Protein AF-A0A1H1ILP7-F1 (afdb_monomer)

Solvent-accessible surface area (backbone atoms only — not comparable to full-atom values): 5364 Å² total; per-residue (Å²): 142,85,83,84,82,78,82,79,80,81,78,79,81,81,78,78,81,80,71,79,76,73,68,60,24,14,29,77,73,62,34,62,73,54,18,48,56,47,25,54,52,16,56,75,37,43,88,55,95,80,60,68,50,43,41,74,37,34,49,66,61,29,51,52,44,28,33,53,20,36,59,69,24,62,92,39,88,71,70,54,64,79,71,50,83,80,93

Mean predicted aligned error: 10.45 Å

Sequence 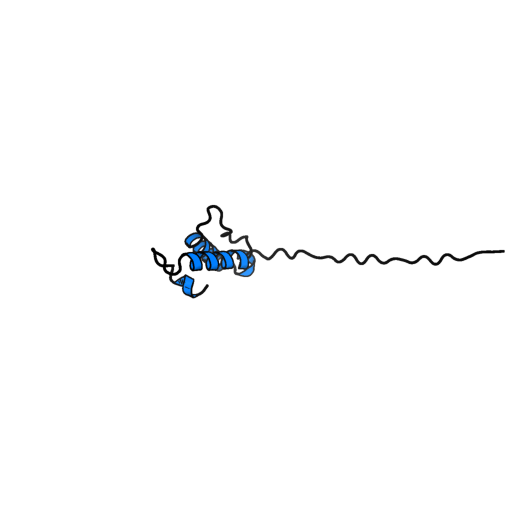(87 aa):
MKIIAALAIAATVTTSMIGLAQAASCRAQLGAAKAAILVDRCTEVSPATRPPCNADNPCELIISEIKRGCGLLAGGQPAAPTYCRNY

Foldseek 3Di:
DDDDDDDDDPDDDPDPPPPPPQAAFQCVVPNDVVLVVLLVLLVVQAPDPDAPSDSRHHSVRSVVSSQVSLVVQPVHPVHRDPCNVVD

pLDDT: mean 86.28, std 17.13, range [37.34, 98.75]

Structure (mmCIF, N/CA/C/O backbone):
data_AF-A0A1H1ILP7-F1
#
_entry.id   AF-A0A1H1ILP7-F1
#
loop_
_atom_site.group_PDB
_atom_site.id
_atom_site.type_symbol
_atom_site.label_atom_id
_atom_site.label_alt_id
_atom_site.label_comp_id
_atom_site.label_asym_id
_atom_site.label_entity_id
_atom_site.label_seq_id
_atom_site.pdbx_PDB_ins_code
_atom_site.Cartn_x
_atom_site.Cartn_y
_atom_site.Cartn_z
_atom_site.occupancy
_atom_site.B_iso_or_equiv
_atom_site.auth_seq_id
_atom_site.auth_comp_id
_atom_site.auth_asym_id
_atom_site.auth_atom_id
_atom_site.pdbx_PDB_model_num
ATOM 1 N N . MET A 1 1 ? 53.203 49.684 -34.031 1.00 37.34 1 MET A N 1
ATOM 2 C CA . MET A 1 1 ? 52.836 48.264 -34.207 1.00 37.34 1 MET A CA 1
ATOM 3 C C . MET A 1 1 ? 52.260 47.775 -32.881 1.00 37.34 1 MET A C 1
ATOM 5 O O . MET A 1 1 ? 53.001 47.672 -31.917 1.00 37.34 1 MET A O 1
ATOM 9 N N . LYS A 1 2 ? 50.933 47.645 -32.777 1.00 43.75 2 LYS A N 1
ATOM 10 C CA . LYS A 1 2 ? 50.215 47.206 -31.568 1.00 43.75 2 LYS A CA 1
ATOM 11 C C . LYS A 1 2 ? 49.286 46.085 -32.005 1.00 43.75 2 LYS A C 1
ATOM 13 O O . LYS A 1 2 ? 48.388 46.352 -32.794 1.00 43.75 2 LYS A O 1
ATOM 18 N N . ILE A 1 3 ? 49.500 44.867 -31.524 1.00 49.47 3 ILE A N 1
ATOM 19 C CA . ILE A 1 3 ? 48.512 43.798 -31.668 1.00 49.47 3 ILE A CA 1
ATOM 20 C C . ILE A 1 3 ? 48.386 43.148 -30.294 1.00 49.47 3 ILE A C 1
ATOM 22 O O . ILE A 1 3 ? 49.279 42.439 -29.842 1.00 49.47 3 ILE A O 1
ATOM 26 N N . ILE A 1 4 ? 47.316 43.515 -29.593 1.00 53.22 4 ILE A N 1
ATOM 27 C CA . ILE A 1 4 ? 46.934 42.966 -28.294 1.00 53.22 4 ILE A CA 1
ATOM 28 C C . ILE A 1 4 ? 46.108 41.718 -28.609 1.00 53.22 4 ILE A C 1
ATOM 30 O O . ILE A 1 4 ? 45.032 41.830 -29.193 1.00 53.22 4 ILE A O 1
ATOM 34 N N . ALA A 1 5 ? 46.628 40.535 -28.286 1.00 49.25 5 ALA A N 1
ATOM 35 C CA . ALA A 1 5 ? 45.883 39.290 -28.415 1.00 49.25 5 ALA A CA 1
ATOM 36 C C . ALA A 1 5 ? 44.821 39.231 -27.307 1.00 49.25 5 ALA A C 1
ATOM 38 O O . ALA A 1 5 ? 45.148 39.201 -26.121 1.00 49.25 5 ALA A O 1
ATOM 39 N N . ALA A 1 6 ? 43.548 39.259 -27.697 1.00 52.84 6 ALA A N 1
ATOM 40 C CA . ALA A 1 6 ? 42.426 39.083 -26.788 1.00 52.84 6 ALA A CA 1
ATOM 41 C C . ALA A 1 6 ? 42.376 37.620 -26.320 1.00 52.84 6 ALA A C 1
ATOM 43 O O . ALA A 1 6 ? 42.161 36.709 -27.118 1.00 52.84 6 ALA A O 1
ATOM 44 N N . LEU A 1 7 ? 42.587 37.400 -25.021 1.00 54.00 7 LEU A N 1
ATOM 45 C CA . LEU A 1 7 ? 42.370 36.110 -24.374 1.00 54.00 7 LEU A CA 1
ATOM 46 C C . LEU A 1 7 ? 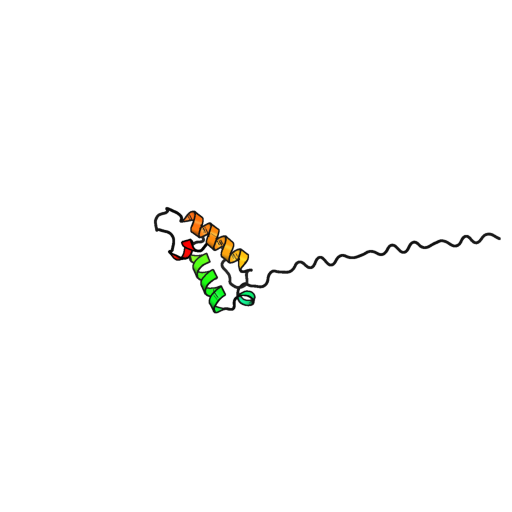40.852 35.867 -24.306 1.00 54.00 7 LEU A C 1
ATOM 48 O O . LEU A 1 7 ? 40.149 36.498 -23.518 1.00 54.00 7 LEU A O 1
ATOM 52 N N . ALA A 1 8 ? 40.332 34.986 -25.158 1.00 55.19 8 ALA A N 1
ATOM 53 C CA . ALA A 1 8 ? 38.942 34.552 -25.090 1.00 55.19 8 ALA A CA 1
ATOM 54 C C . ALA A 1 8 ? 38.771 33.604 -23.891 1.00 55.19 8 ALA A C 1
ATOM 56 O O . ALA A 1 8 ? 39.229 32.463 -23.915 1.00 55.19 8 ALA A O 1
ATOM 57 N N . ILE A 1 9 ? 38.132 34.089 -22.825 1.00 62.69 9 ILE A N 1
ATOM 58 C CA . ILE A 1 9 ? 37.714 33.265 -21.688 1.00 62.69 9 ILE A CA 1
ATOM 59 C C . ILE A 1 9 ? 36.560 32.382 -22.177 1.00 62.69 9 ILE A C 1
ATOM 61 O O . ILE A 1 9 ? 35.432 32.847 -22.329 1.00 62.69 9 ILE A O 1
ATOM 65 N N . ALA A 1 10 ? 36.843 31.111 -22.462 1.00 61.38 10 ALA A N 1
ATOM 66 C CA . ALA A 1 10 ? 35.819 30.114 -22.745 1.00 61.38 10 ALA A CA 1
ATOM 67 C C . ALA A 1 10 ? 35.086 29.770 -21.438 1.00 61.38 10 ALA A C 1
ATOM 69 O O . ALA A 1 10 ? 35.554 28.955 -20.646 1.00 61.38 10 ALA A O 1
ATOM 70 N N . ALA A 1 11 ? 33.952 30.426 -21.185 1.00 63.16 11 ALA A N 1
ATOM 71 C CA . ALA A 1 11 ? 33.054 30.064 -20.096 1.00 63.16 11 ALA A CA 1
ATOM 72 C C . ALA A 1 11 ? 32.381 28.723 -20.430 1.00 63.16 11 ALA A C 1
ATOM 74 O O . ALA A 1 11 ? 31.459 28.655 -21.244 1.00 63.16 11 ALA A O 1
ATOM 75 N N . THR A 1 12 ? 32.866 27.636 -19.834 1.00 60.59 12 THR A N 1
ATOM 76 C CA . THR A 1 12 ? 32.245 26.315 -19.928 1.00 60.59 12 THR A CA 1
ATOM 77 C C . THR A 1 12 ? 30.954 26.305 -19.114 1.00 60.59 12 THR A C 1
ATOM 79 O O . THR A 1 12 ? 30.961 26.242 -17.888 1.00 60.59 12 THR A O 1
ATOM 82 N N . VAL A 1 13 ? 29.816 26.380 -19.804 1.00 66.19 13 VAL A N 1
ATOM 83 C CA . VAL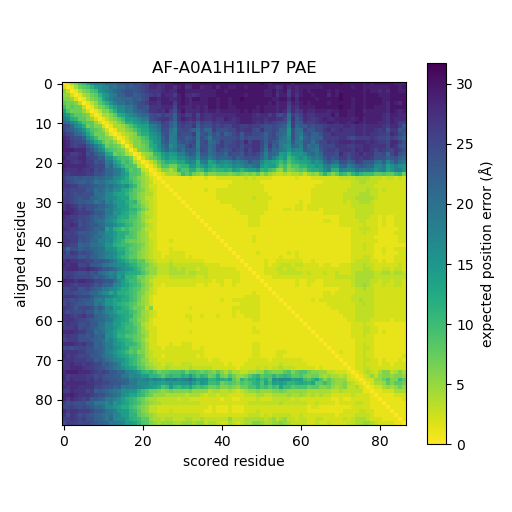 A 1 13 ? 28.496 26.179 -19.198 1.00 66.19 13 VAL A CA 1
ATOM 84 C C . VAL A 1 13 ? 28.336 24.686 -18.910 1.00 66.19 13 VAL A C 1
ATOM 86 O O . VAL A 1 13 ? 28.037 23.899 -19.805 1.00 66.19 13 VAL A O 1
ATOM 89 N N . THR A 1 14 ? 28.563 24.269 -17.666 1.00 69.31 14 THR A N 1
ATOM 90 C CA . THR A 1 14 ? 28.236 22.915 -17.208 1.00 69.31 14 THR A CA 1
ATOM 91 C C . THR A 1 14 ? 26.726 22.810 -17.010 1.00 69.31 14 THR A C 1
ATOM 93 O O . THR A 1 14 ? 26.176 23.183 -15.976 1.00 69.31 14 THR A O 1
ATOM 96 N N . THR A 1 15 ? 26.019 22.327 -18.028 1.00 64.06 15 THR A N 1
ATOM 97 C CA . THR A 1 15 ? 24.589 22.028 -17.915 1.00 64.06 15 THR A CA 1
ATOM 98 C C . THR A 1 15 ? 24.412 20.770 -17.062 1.00 64.06 15 THR A C 1
ATOM 100 O O . THR A 1 15 ? 24.590 19.650 -17.535 1.00 64.06 15 THR A O 1
ATOM 103 N N . SER A 1 16 ? 24.092 20.945 -15.780 1.00 68.81 16 SER A N 1
ATOM 104 C CA . SER A 1 16 ? 23.703 19.844 -14.897 1.00 68.81 16 SER A CA 1
ATOM 105 C C . SER A 1 16 ? 22.390 19.237 -15.394 1.00 68.81 16 SER A C 1
ATOM 107 O O . SER A 1 16 ? 21.330 19.848 -15.266 1.00 68.81 16 SER A O 1
ATOM 109 N N . MET A 1 17 ? 22.448 18.029 -15.957 1.00 66.31 17 MET A N 1
ATOM 110 C CA . MET A 1 17 ? 21.263 17.221 -16.246 1.00 66.31 17 MET A CA 1
ATOM 111 C C . MET A 1 17 ? 20.678 16.730 -14.919 1.00 66.31 17 MET A C 1
ATOM 113 O O . MET A 1 17 ? 20.997 15.637 -14.452 1.00 66.31 17 MET A O 1
ATOM 117 N N . ILE A 1 18 ? 19.836 17.543 -14.281 1.00 65.62 18 ILE A N 1
ATOM 118 C CA . ILE A 1 18 ? 18.988 17.067 -13.187 1.00 65.62 18 ILE A CA 1
ATOM 119 C C . ILE A 1 18 ? 17.880 16.240 -13.840 1.00 65.62 18 ILE A C 1
ATOM 121 O O . ILE A 1 18 ? 16.815 16.746 -14.186 1.00 65.62 18 ILE A O 1
ATOM 125 N N . GLY A 1 19 ? 18.161 14.959 -14.074 1.00 60.78 19 GLY A N 1
ATOM 126 C CA . GLY A 1 19 ? 17.133 14.000 -14.440 1.00 60.78 19 GLY A CA 1
ATOM 127 C C . GLY A 1 19 ? 16.167 13.861 -13.270 1.00 60.78 19 GLY A C 1
ATOM 128 O O . GLY A 1 19 ? 16.533 13.321 -12.228 1.00 60.78 19 GLY A O 1
ATOM 129 N N . LEU A 1 20 ? 14.934 14.346 -13.431 1.00 63.06 20 LEU A N 1
ATOM 130 C CA . LEU A 1 20 ? 13.822 13.936 -12.581 1.00 63.06 20 LEU A CA 1
ATOM 131 C C . LEU A 1 20 ? 13.637 12.438 -12.817 1.00 63.06 20 LEU A C 1
ATOM 133 O O . LEU A 1 20 ? 13.009 12.044 -13.796 1.00 63.06 20 LEU A O 1
ATOM 137 N N . ALA A 1 21 ? 14.225 11.602 -11.965 1.00 62.84 21 ALA A N 1
ATOM 138 C CA . ALA A 1 21 ? 13.922 10.184 -11.960 1.00 62.84 21 ALA A CA 1
ATOM 139 C C . ALA A 1 21 ? 12.427 10.047 -11.640 1.00 62.84 21 ALA A C 1
ATOM 141 O O . ALA A 1 21 ? 12.025 10.154 -10.481 1.00 62.84 21 ALA A O 1
ATOM 142 N N . GLN A 1 22 ? 11.583 9.875 -12.665 1.00 65.81 22 GLN A N 1
ATOM 143 C CA . GLN A 1 22 ? 10.216 9.421 -12.444 1.00 65.81 22 GLN A CA 1
ATOM 144 C C . GLN A 1 22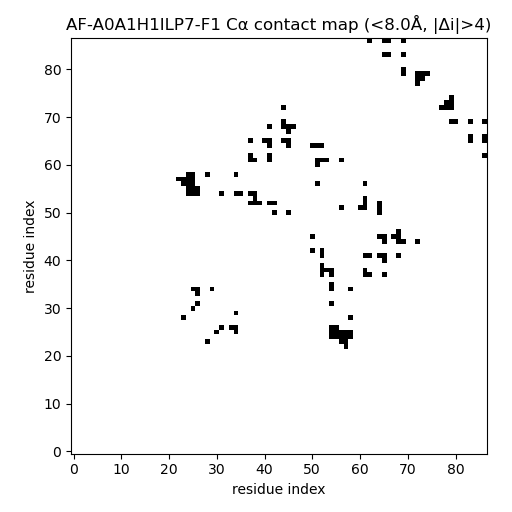 ? 10.328 8.092 -11.699 1.00 65.81 22 GLN A C 1
ATOM 146 O O . GLN A 1 22 ? 10.930 7.141 -12.203 1.00 65.81 22 GLN A O 1
ATOM 151 N N . ALA A 1 23 ? 9.810 8.047 -10.472 1.00 77.06 23 ALA A N 1
ATOM 152 C CA . ALA A 1 23 ? 9.800 6.814 -9.709 1.00 77.06 23 ALA A CA 1
ATOM 153 C C . ALA A 1 23 ? 9.047 5.748 -10.517 1.00 77.06 23 ALA A C 1
ATOM 155 O O . ALA A 1 23 ? 7.970 6.013 -11.055 1.00 77.06 23 ALA A O 1
ATOM 156 N N . ALA A 1 24 ? 9.648 4.562 -10.639 1.00 88.94 24 ALA A N 1
ATOM 157 C CA . ALA A 1 24 ? 9.043 3.451 -11.357 1.00 88.94 24 ALA A CA 1
ATOM 158 C C . ALA A 1 24 ? 7.646 3.147 -10.794 1.00 88.94 24 ALA A C 1
ATOM 160 O O . ALA A 1 24 ? 7.405 3.291 -9.591 1.00 88.94 24 ALA A O 1
ATOM 161 N N . SER A 1 25 ? 6.734 2.703 -11.662 1.00 97.81 25 SER A N 1
ATOM 162 C CA . SER A 1 25 ? 5.408 2.283 -11.219 1.00 97.81 25 SER A CA 1
ATOM 163 C C . SER A 1 25 ? 5.507 1.135 -10.224 1.00 97.81 25 SER A C 1
ATOM 165 O O . SER A 1 25 ? 6.431 0.315 -10.272 1.00 97.81 25 SER A O 1
ATOM 167 N N . CYS A 1 26 ? 4.525 1.020 -9.336 1.00 98.31 26 CYS A N 1
ATOM 168 C CA . CYS A 1 26 ? 4.538 -0.044 -8.351 1.00 98.31 26 CYS A CA 1
ATOM 169 C C . CYS A 1 26 ? 4.441 -1.430 -8.999 1.00 98.31 26 CYS A C 1
ATOM 171 O O . CYS A 1 26 ? 5.070 -2.390 -8.546 1.00 98.31 26 CYS A O 1
ATOM 173 N N . ARG A 1 27 ? 3.730 -1.514 -10.130 1.00 98.38 27 ARG A N 1
ATOM 174 C CA . ARG A 1 27 ? 3.723 -2.690 -11.003 1.00 98.38 27 ARG A CA 1
ATOM 175 C C . ARG A 1 27 ? 5.122 -3.039 -11.513 1.00 98.38 27 ARG A C 1
ATOM 177 O O . ARG A 1 27 ? 5.470 -4.216 -11.490 1.00 98.38 27 ARG A O 1
ATOM 184 N N . ALA A 1 28 ? 5.914 -2.059 -11.950 1.00 97.44 28 ALA A N 1
ATOM 185 C CA . ALA A 1 28 ? 7.285 -2.291 -12.404 1.00 97.44 28 ALA A CA 1
ATOM 186 C C . ALA A 1 28 ? 8.222 -2.679 -11.247 1.00 97.44 28 ALA A C 1
ATOM 188 O O . ALA A 1 28 ? 9.082 -3.537 -11.419 1.00 97.44 28 ALA A O 1
ATOM 189 N N . GLN A 1 29 ? 8.033 -2.090 -10.063 1.00 97.00 29 GLN A N 1
ATOM 190 C CA . GLN A 1 29 ? 8.893 -2.324 -8.903 1.00 97.00 29 GLN A CA 1
ATOM 191 C C . GLN A 1 29 ? 8.645 -3.679 -8.219 1.00 97.00 29 GLN A C 1
ATOM 193 O O . GLN A 1 29 ? 9.599 -4.345 -7.822 1.00 97.00 29 GLN A O 1
ATOM 198 N N . LEU A 1 30 ? 7.383 -4.087 -8.036 1.00 97.44 30 LEU A N 1
ATOM 199 C CA . LEU A 1 30 ? 7.023 -5.279 -7.248 1.00 97.44 30 LEU A CA 1
ATOM 200 C C . LEU A 1 30 ? 6.376 -6.403 -8.067 1.00 97.44 30 LEU A C 1
ATOM 202 O O . LEU A 1 30 ? 6.172 -7.502 -7.541 1.00 97.44 30 LEU A O 1
ATOM 206 N N . GLY A 1 31 ? 6.041 -6.145 -9.330 1.00 98.12 31 GLY A N 1
ATOM 207 C CA . GLY A 1 31 ? 5.230 -7.030 -10.159 1.00 98.12 31 GLY A CA 1
ATOM 208 C C . GLY A 1 31 ? 3.725 -6.851 -9.927 1.00 98.12 31 GLY A C 1
ATOM 209 O O . GLY A 1 31 ? 3.273 -6.335 -8.901 1.00 98.12 31 GLY A O 1
ATOM 210 N N . ALA A 1 32 ? 2.929 -7.311 -10.896 1.00 98.06 32 ALA A N 1
ATOM 211 C CA . ALA A 1 32 ? 1.484 -7.076 -10.936 1.00 98.06 32 ALA A CA 1
ATOM 212 C C . ALA A 1 32 ? 0.737 -7.606 -9.700 1.00 98.06 32 ALA A C 1
ATOM 214 O O . ALA A 1 32 ? -0.088 -6.890 -9.141 1.00 98.06 32 ALA A O 1
ATOM 215 N N . ALA A 1 33 ? 1.055 -8.821 -9.240 1.00 98.50 33 ALA A N 1
ATOM 216 C CA . ALA A 1 33 ? 0.353 -9.447 -8.117 1.00 98.50 33 ALA A CA 1
ATOM 217 C C . ALA A 1 33 ? 0.535 -8.671 -6.801 1.00 98.50 33 ALA A C 1
ATOM 219 O O . ALA A 1 33 ? -0.431 -8.404 -6.092 1.00 98.50 33 ALA A O 1
ATOM 220 N N . LYS A 1 34 ? 1.767 -8.257 -6.481 1.00 98.44 34 LYS A N 1
ATOM 221 C CA . LYS A 1 34 ? 2.047 -7.491 -5.258 1.00 98.44 34 LYS A CA 1
ATOM 222 C C . LYS A 1 34 ? 1.502 -6.066 -5.341 1.00 98.44 34 LYS A C 1
ATOM 224 O O . LYS A 1 34 ? 0.983 -5.565 -4.349 1.00 98.44 34 LYS A O 1
ATOM 229 N N . ALA A 1 35 ? 1.585 -5.431 -6.511 1.00 98.75 35 ALA A N 1
ATOM 230 C CA . ALA A 1 35 ? 1.018 -4.103 -6.718 1.00 98.75 35 ALA A CA 1
ATOM 231 C C . ALA A 1 35 ? -0.512 -4.101 -6.563 1.00 98.75 35 ALA A C 1
ATOM 233 O O . ALA A 1 35 ? -1.045 -3.192 -5.936 1.00 98.75 35 ALA A O 1
ATOM 234 N N . ALA A 1 36 ? -1.206 -5.136 -7.053 1.00 98.75 36 ALA A N 1
ATOM 235 C CA . ALA A 1 36 ? -2.651 -5.289 -6.868 1.00 98.75 36 ALA A CA 1
ATOM 236 C C . ALA A 1 36 ? -3.035 -5.365 -5.380 1.00 98.75 36 ALA A C 1
ATOM 238 O O . ALA A 1 36 ? -3.895 -4.612 -4.942 1.00 98.75 36 ALA A O 1
ATOM 239 N N . ILE A 1 37 ? -2.308 -6.154 -4.575 1.00 98.75 37 ILE A N 1
ATOM 240 C CA . ILE A 1 37 ? -2.531 -6.226 -3.118 1.00 98.75 37 ILE A CA 1
ATOM 241 C C . ILE A 1 37 ? -2.407 -4.842 -2.459 1.00 98.75 37 ILE A C 1
ATOM 243 O O . ILE A 1 37 ? -3.164 -4.520 -1.546 1.00 98.75 37 ILE A O 1
ATOM 247 N N . LEU A 1 38 ? -1.446 -4.017 -2.890 1.00 98.69 38 LEU A N 1
ATOM 248 C CA . LEU A 1 38 ? -1.298 -2.658 -2.361 1.00 98.69 38 LEU A CA 1
ATOM 249 C C . LEU A 1 38 ? -2.439 -1.736 -2.810 1.00 98.69 38 LEU A C 1
ATOM 251 O O . LEU A 1 38 ? -2.920 -0.948 -2.001 1.00 98.69 38 LEU A O 1
ATOM 255 N N . VAL A 1 39 ? -2.893 -1.841 -4.060 1.00 98.75 39 VAL A N 1
ATOM 256 C CA . VAL A 1 39 ? -4.035 -1.064 -4.570 1.00 98.75 39 VAL A CA 1
ATOM 257 C C . VAL A 1 39 ? -5.323 -1.405 -3.822 1.00 98.75 39 VAL A C 1
ATOM 259 O O . VAL A 1 39 ? -6.033 -0.486 -3.413 1.00 98.75 39 VAL A O 1
ATOM 262 N N . ASP A 1 40 ? -5.589 -2.689 -3.583 1.00 98.75 40 ASP A 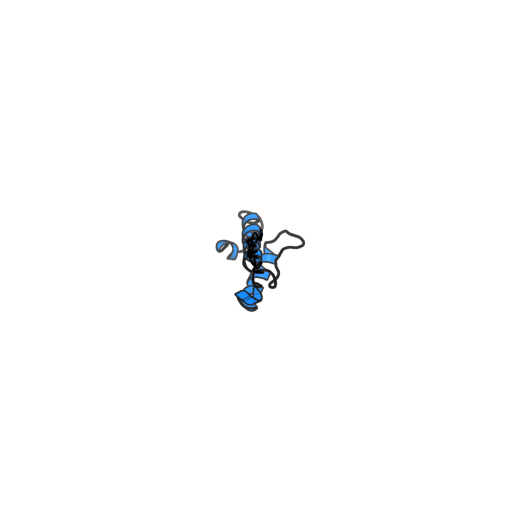N 1
ATOM 263 C CA . ASP A 1 40 ? -6.783 -3.136 -2.861 1.00 98.75 40 ASP A CA 1
ATOM 264 C C . ASP A 1 40 ? -6.789 -2.576 -1.436 1.00 98.75 40 ASP A C 1
ATOM 266 O O . ASP A 1 40 ? -7.7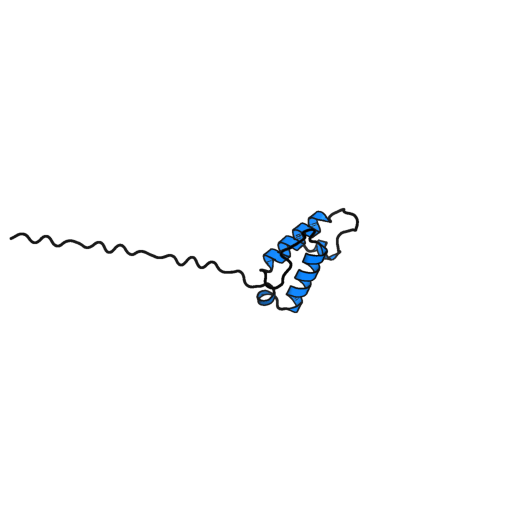33 -1.899 -1.028 1.00 98.75 40 ASP A O 1
ATOM 270 N N . ARG A 1 41 ? -5.674 -2.745 -0.712 1.00 98.56 41 ARG A N 1
ATOM 271 C CA . ARG A 1 41 ? -5.519 -2.221 0.654 1.00 98.56 41 ARG A CA 1
ATOM 272 C C . ARG A 1 41 ? -5.623 -0.705 0.723 1.00 98.56 41 ARG A C 1
ATOM 274 O O . ARG A 1 41 ? -6.161 -0.186 1.692 1.00 98.56 41 ARG A O 1
ATOM 281 N N . CYS A 1 42 ? -5.071 -0.003 -0.265 1.00 98.69 42 CYS A N 1
ATOM 282 C CA . CYS A 1 42 ? -5.131 1.453 -0.356 1.00 98.69 42 CYS A CA 1
ATOM 283 C C . CYS A 1 42 ? -6.574 1.923 -0.541 1.00 98.69 42 CYS A C 1
ATOM 285 O O . CYS A 1 42 ? -7.026 2.815 0.172 1.00 98.69 42 CYS A O 1
ATOM 287 N N . THR A 1 43 ? -7.306 1.286 -1.457 1.00 98.38 43 THR A N 1
ATOM 288 C CA . THR A 1 43 ? -8.711 1.608 -1.737 1.00 98.38 43 THR A CA 1
ATOM 289 C C . THR A 1 43 ? -9.594 1.355 -0.520 1.00 98.38 43 THR A C 1
ATOM 291 O O . THR A 1 43 ? -10.478 2.152 -0.235 1.00 98.38 43 THR A O 1
ATOM 294 N N . GLU A 1 44 ? -9.331 0.278 0.221 1.00 97.75 44 GLU A N 1
ATOM 295 C CA . GLU A 1 44 ? -10.097 -0.092 1.413 1.00 97.75 44 GLU A CA 1
ATOM 296 C C . GLU A 1 44 ? -9.990 0.945 2.545 1.00 97.75 44 GLU A C 1
ATOM 298 O O . GLU A 1 44 ? -10.974 1.197 3.237 1.00 97.75 44 GLU A O 1
ATOM 303 N N . VAL A 1 45 ? -8.819 1.566 2.738 1.00 97.50 45 VAL A N 1
ATOM 304 C CA . VAL A 1 45 ? -8.580 2.478 3.879 1.00 97.50 45 VAL A CA 1
ATOM 305 C C . VAL A 1 45 ? -8.567 3.955 3.509 1.00 97.50 45 VAL A C 1
ATOM 307 O O . VAL A 1 45 ? -8.528 4.800 4.405 1.00 97.50 45 VAL A O 1
ATOM 310 N N . SER A 1 46 ? -8.568 4.300 2.221 1.00 97.19 46 SER A N 1
ATOM 311 C CA . SER A 1 46 ? -8.555 5.700 1.810 1.00 97.19 46 SER A CA 1
ATOM 312 C C . SER A 1 46 ? -9.963 6.307 1.849 1.00 97.19 46 SER A C 1
ATOM 314 O O . SER A 1 46 ? -10.841 5.870 1.109 1.00 97.19 46 SER A O 1
ATOM 316 N N . PRO A 1 47 ? -10.192 7.383 2.625 1.00 94.75 47 PRO A N 1
ATOM 317 C CA . PRO A 1 47 ? -11.455 8.117 2.586 1.00 94.75 47 PRO A CA 1
ATOM 318 C C . PRO A 1 47 ? -11.554 9.089 1.396 1.00 94.75 47 PRO A C 1
ATOM 320 O O . PRO A 1 47 ? -12.542 9.813 1.276 1.00 94.75 47 PRO A O 1
ATOM 323 N N . ALA A 1 48 ? -10.517 9.201 0.556 1.00 96.12 48 ALA A N 1
ATOM 324 C CA . ALA A 1 48 ? -10.507 10.164 -0.539 1.00 96.12 48 ALA A CA 1
ATOM 325 C C . ALA A 1 48 ? -11.385 9.688 -1.707 1.00 96.12 48 ALA A C 1
ATOM 327 O O . ALA A 1 48 ? -11.414 8.514 -2.051 1.00 96.12 48 ALA A O 1
ATOM 328 N N . THR A 1 49 ? -12.055 10.622 -2.385 1.00 95.88 49 THR A N 1
ATOM 329 C CA . THR A 1 49 ? -12.885 10.318 -3.567 1.00 95.88 49 THR A CA 1
ATOM 330 C C . THR A 1 49 ? -12.062 10.001 -4.818 1.00 95.88 49 THR A C 1
ATOM 332 O O . THR A 1 49 ? -12.574 9.408 -5.766 1.00 95.88 49 THR A O 1
ATOM 335 N N . ARG A 1 50 ? -10.789 10.415 -4.840 1.00 97.12 50 ARG A N 1
ATOM 336 C CA . ARG A 1 50 ? -9.812 10.154 -5.910 1.00 97.12 50 ARG A CA 1
ATOM 337 C C . ARG A 1 50 ? -8.432 9.879 -5.302 1.00 97.12 50 ARG A C 1
ATOM 339 O O . ARG A 1 50 ? -7.556 10.742 -5.373 1.00 97.12 50 ARG A O 1
ATOM 346 N N . PRO A 1 51 ? -8.249 8.729 -4.639 1.00 98.00 51 PRO A N 1
ATOM 347 C CA . PRO A 1 51 ? -6.996 8.418 -3.972 1.00 98.00 51 PRO A CA 1
ATOM 348 C C . PRO A 1 51 ? -5.906 8.019 -4.978 1.00 98.00 51 PRO A C 1
ATOM 350 O O . PRO A 1 51 ? -6.219 7.597 -6.094 1.00 98.00 51 PRO A O 1
ATOM 353 N N . PRO A 1 52 ? -4.617 8.058 -4.596 1.00 98.00 52 PRO A N 1
ATOM 354 C CA . PRO A 1 52 ? -3.514 7.611 -5.446 1.00 98.00 52 PRO A CA 1
ATOM 355 C C . PRO A 1 52 ? -3.383 6.072 -5.537 1.00 98.00 52 PRO A C 1
ATOM 357 O O . PRO A 1 52 ? -2.304 5.565 -5.846 1.00 98.00 52 PRO A O 1
ATOM 360 N N . CYS A 1 53 ? -4.456 5.315 -5.289 1.00 98.69 53 CYS A N 1
ATOM 361 C CA . CYS A 1 53 ? -4.484 3.850 -5.284 1.00 98.69 53 CYS A CA 1
ATOM 362 C C . CYS A 1 53 ? -4.480 3.280 -6.711 1.00 98.69 53 CYS A C 1
ATOM 364 O O . CYS A 1 53 ? -5.483 2.774 -7.206 1.00 98.69 53 CYS A O 1
ATOM 366 N N . ASN A 1 54 ? -3.348 3.387 -7.401 1.00 98.44 54 ASN A N 1
ATOM 367 C CA . ASN A 1 54 ? -3.177 2.875 -8.755 1.00 98.44 54 ASN A CA 1
ATOM 368 C C . ASN A 1 54 ? -1.792 2.238 -8.896 1.00 98.44 54 ASN A C 1
ATOM 370 O O . ASN A 1 54 ? -0.795 2.852 -8.540 1.00 98.44 54 ASN A O 1
ATOM 374 N N . ALA A 1 55 ? -1.720 1.025 -9.444 1.00 98.56 55 ALA A N 1
ATOM 375 C CA . ALA A 1 55 ? -0.471 0.286 -9.623 1.00 98.56 55 ALA A CA 1
ATOM 376 C C . ALA A 1 55 ? 0.534 0.969 -10.574 1.00 98.56 55 ALA A C 1
ATOM 378 O O . ALA A 1 55 ? 1.713 0.607 -10.560 1.00 98.56 55 ALA A O 1
ATOM 379 N N . ASP A 1 56 ? 0.083 1.931 -11.384 1.00 98.12 56 ASP A N 1
ATOM 380 C CA . ASP A 1 56 ? 0.938 2.768 -12.229 1.00 98.12 56 ASP A CA 1
ATOM 381 C C . ASP A 1 56 ? 1.607 3.921 -11.464 1.00 98.12 56 ASP A C 1
ATOM 383 O O . ASP A 1 56 ? 2.604 4.470 -11.931 1.00 98.12 56 ASP A O 1
ATOM 387 N N . ASN A 1 57 ? 1.139 4.222 -10.250 1.00 98.00 57 ASN A N 1
ATOM 388 C CA . ASN A 1 57 ? 1.810 5.153 -9.349 1.00 98.00 57 ASN A CA 1
ATOM 389 C C . ASN A 1 57 ? 3.009 4.490 -8.648 1.00 98.00 57 ASN A C 1
ATOM 391 O O . ASN A 1 57 ? 3.055 3.260 -8.532 1.00 98.00 57 ASN A O 1
ATOM 395 N N . PRO A 1 58 ? 3.968 5.278 -8.127 1.00 98.19 58 PRO A N 1
ATOM 396 C CA . PRO A 1 58 ? 5.066 4.758 -7.315 1.00 98.19 58 PRO A CA 1
ATOM 397 C C . PRO A 1 58 ? 4.561 4.000 -6.083 1.00 98.19 58 PRO A C 1
ATOM 399 O O . PRO A 1 58 ? 3.610 4.440 -5.435 1.00 98.19 58 PRO A O 1
ATOM 402 N N . CYS A 1 59 ? 5.215 2.893 -5.704 1.00 97.94 59 CYS A N 1
ATOM 403 C CA . CYS A 1 59 ? 4.777 2.116 -4.534 1.00 97.94 59 CYS A CA 1
ATOM 404 C C . CYS A 1 59 ? 4.748 2.946 -3.251 1.00 97.94 59 CYS A C 1
ATOM 406 O O . CYS A 1 59 ? 3.859 2.755 -2.429 1.00 97.94 59 CYS A O 1
ATOM 408 N N . GLU A 1 60 ? 5.710 3.852 -3.072 1.00 97.62 60 GLU A N 1
ATOM 409 C CA . GLU A 1 60 ? 5.789 4.715 -1.890 1.00 97.62 60 GLU A CA 1
ATOM 410 C C . GLU A 1 60 ? 4.536 5.588 -1.743 1.00 97.62 60 GLU A C 1
ATOM 412 O O . GLU A 1 60 ? 3.997 5.682 -0.642 1.00 97.62 60 GLU A O 1
ATOM 417 N N . LEU A 1 61 ? 3.993 6.100 -2.853 1.00 97.81 61 LEU A N 1
ATOM 418 C CA . LEU A 1 61 ? 2.779 6.911 -2.844 1.00 97.81 61 LEU A CA 1
ATOM 419 C C . LEU A 1 61 ? 1.543 6.088 -2.444 1.00 97.81 61 LEU A C 1
ATOM 421 O O . LEU A 1 61 ? 0.693 6.555 -1.693 1.00 97.81 61 LEU A O 1
ATOM 425 N N . ILE A 1 62 ? 1.450 4.841 -2.912 1.00 98.62 62 ILE A N 1
ATOM 426 C CA . ILE A 1 62 ? 0.363 3.928 -2.528 1.00 98.62 62 ILE A CA 1
ATOM 427 C C . ILE A 1 62 ? 0.507 3.534 -1.048 1.00 98.62 62 ILE A C 1
ATOM 429 O O . ILE A 1 62 ? -0.464 3.536 -0.299 1.00 98.62 62 ILE A O 1
ATOM 433 N N . ILE A 1 63 ? 1.725 3.207 -0.606 1.00 98.50 63 ILE A N 1
ATOM 434 C CA . ILE A 1 63 ? 2.012 2.762 0.764 1.00 98.50 63 ILE A CA 1
ATOM 435 C C . ILE A 1 63 ? 1.787 3.886 1.777 1.00 98.50 63 ILE A C 1
ATOM 437 O O . ILE A 1 63 ? 1.234 3.624 2.843 1.00 98.50 63 ILE A O 1
ATOM 441 N N . SER A 1 64 ? 2.196 5.119 1.474 1.00 98.38 64 SER A N 1
ATOM 442 C CA . SER A 1 64 ? 1.964 6.271 2.352 1.00 98.38 64 SER A CA 1
ATOM 443 C C . SER A 1 64 ? 0.473 6.551 2.529 1.00 98.38 64 SER A C 1
ATOM 445 O O . SER A 1 64 ? 0.036 6.831 3.646 1.00 98.38 64 SER A O 1
ATOM 447 N N . GLU A 1 65 ? -0.328 6.364 1.479 1.00 98.62 65 GLU A N 1
ATOM 448 C CA . GLU A 1 65 ? -1.781 6.467 1.580 1.00 98.62 65 GLU A CA 1
ATOM 449 C C . GLU A 1 65 ? -2.392 5.341 2.426 1.00 98.62 65 GLU A C 1
ATOM 451 O O . GLU A 1 65 ? -3.260 5.617 3.255 1.00 98.62 65 GLU A O 1
ATOM 456 N N . ILE A 1 66 ? -1.898 4.098 2.311 1.00 98.50 66 ILE A N 1
ATOM 457 C CA . ILE A 1 66 ? -2.319 2.999 3.202 1.00 98.50 66 ILE A CA 1
ATOM 458 C C . ILE A 1 66 ? -2.022 3.358 4.662 1.00 98.50 66 ILE A C 1
ATOM 460 O O . ILE A 1 66 ? -2.898 3.228 5.512 1.00 98.50 66 ILE A O 1
ATOM 464 N N . LYS A 1 67 ? -0.809 3.846 4.958 1.00 98.44 67 LYS A N 1
ATOM 465 C CA . LYS A 1 67 ? -0.414 4.269 6.313 1.00 98.44 67 LYS A CA 1
ATOM 466 C C . LYS A 1 67 ? -1.340 5.349 6.854 1.00 98.44 67 LYS A C 1
ATOM 468 O O . LYS A 1 67 ? -1.836 5.242 7.974 1.00 98.44 67 LYS A O 1
ATOM 473 N N . ARG A 1 68 ? -1.605 6.374 6.042 1.00 97.75 68 ARG A N 1
ATOM 474 C CA . ARG A 1 68 ? -2.496 7.478 6.402 1.00 97.75 68 ARG A CA 1
ATOM 475 C C . ARG A 1 68 ? -3.912 6.977 6.689 1.00 97.75 68 ARG A C 1
ATOM 477 O O . ARG A 1 68 ? -4.463 7.315 7.732 1.00 97.75 68 ARG A O 1
ATOM 484 N N . GLY A 1 69 ? -4.484 6.161 5.803 1.00 96.69 69 GLY A N 1
ATOM 485 C CA . GLY A 1 69 ? -5.827 5.601 5.968 1.00 96.69 69 GLY A CA 1
ATOM 486 C C . GLY A 1 69 ? -5.942 4.678 7.183 1.00 96.69 69 GLY A C 1
ATOM 487 O O . GLY A 1 69 ? -6.837 4.854 8.005 1.00 96.69 69 GLY A O 1
ATOM 488 N N . CYS A 1 70 ? -4.983 3.769 7.374 1.00 97.69 70 CYS A N 1
ATOM 489 C CA . CYS A 1 70 ? -4.906 2.927 8.570 1.00 97.69 70 CYS A CA 1
ATOM 490 C C . CYS A 1 70 ? -4.827 3.758 9.862 1.00 97.69 70 CYS A C 1
ATOM 492 O O . CYS A 1 70 ? -5.491 3.425 10.842 1.00 97.69 70 CYS A O 1
ATOM 494 N N . GLY A 1 71 ? -4.071 4.862 9.859 1.00 96.12 71 GLY A N 1
ATOM 495 C CA . GLY A 1 71 ? -3.991 5.789 10.989 1.00 96.12 71 GLY A CA 1
ATOM 496 C C . GLY A 1 71 ? -5.318 6.484 11.310 1.00 96.12 71 GLY A C 1
ATOM 497 O O . GLY A 1 71 ? -5.626 6.688 12.479 1.00 96.12 71 GLY A O 1
ATOM 498 N N . LEU A 1 72 ? -6.137 6.794 10.299 1.00 94.00 72 LEU A N 1
ATOM 499 C CA . LEU A 1 72 ? -7.472 7.373 10.503 1.00 94.00 72 LEU A CA 1
ATOM 500 C C . LEU A 1 72 ? -8.472 6.377 11.100 1.00 94.00 72 LEU A C 1
ATOM 502 O O . LEU A 1 72 ? -9.394 6.783 11.802 1.00 94.00 72 LEU A O 1
ATOM 506 N N . LEU A 1 73 ? -8.294 5.085 10.828 1.00 93.88 73 LEU A N 1
ATOM 507 C CA . LEU A 1 73 ? -9.139 4.016 11.362 1.00 93.88 73 LEU A CA 1
ATOM 508 C C . LEU A 1 73 ? -8.677 3.518 12.741 1.00 93.88 73 LEU A C 1
ATOM 510 O O . LEU A 1 73 ? -9.369 2.711 13.366 1.00 93.88 73 LEU A O 1
ATOM 514 N N . ALA A 1 74 ? -7.517 3.961 13.231 1.00 87.94 74 ALA A N 1
ATOM 515 C CA . ALA A 1 74 ? -6.971 3.516 14.507 1.00 87.94 74 ALA A CA 1
ATOM 516 C C . ALA A 1 74 ? -7.914 3.891 15.668 1.00 87.94 74 ALA A C 1
ATOM 518 O O . ALA A 1 74 ? -8.110 5.062 15.980 1.00 87.94 74 ALA A O 1
ATOM 519 N N . GLY A 1 75 ? -8.514 2.880 16.306 1.00 79.75 75 GLY A N 1
ATOM 520 C CA . GLY A 1 75 ? -9.500 3.068 17.381 1.00 79.75 75 GLY A CA 1
ATOM 521 C C . GLY A 1 75 ? -10.911 3.446 16.908 1.00 79.75 75 GLY A C 1
ATOM 522 O O . GLY A 1 75 ? -11.775 3.707 17.743 1.00 79.75 75 GLY A O 1
ATOM 523 N N . GLY A 1 76 ? -11.153 3.464 15.594 1.00 80.88 76 GLY A N 1
ATOM 524 C CA . GLY A 1 76 ? -12.455 3.752 14.995 1.00 80.88 76 GLY A CA 1
ATOM 525 C C . GLY A 1 76 ? -13.430 2.569 15.004 1.00 80.88 76 GLY A C 1
ATOM 526 O O . GLY A 1 76 ? -13.080 1.436 15.341 1.00 80.88 76 GLY A O 1
ATOM 527 N N . GLN A 1 77 ? -14.676 2.856 14.615 1.00 75.06 77 GLN A N 1
ATOM 528 C CA . GLN A 1 77 ? -15.710 1.868 14.300 1.00 75.06 77 GLN A CA 1
ATOM 529 C C . GLN A 1 77 ? -16.152 2.068 12.839 1.00 75.06 77 GLN A C 1
ATOM 531 O O . GLN A 1 77 ? -16.624 3.160 12.515 1.00 75.06 77 GLN A 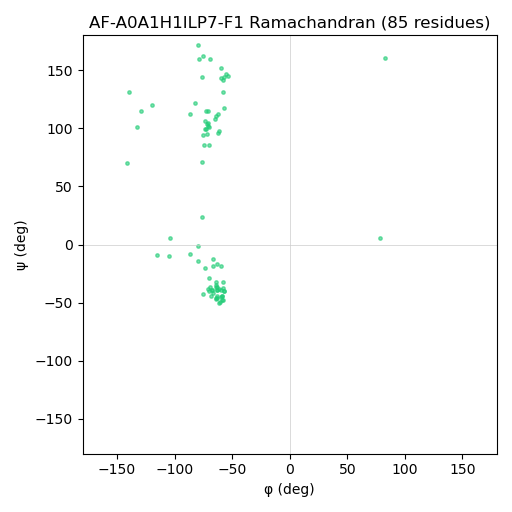O 1
ATOM 536 N N . PRO A 1 78 ? -16.017 1.060 11.958 1.00 80.12 78 PRO A N 1
ATOM 537 C CA . PRO A 1 78 ? -15.514 -0.289 12.228 1.00 80.12 78 PRO A CA 1
ATOM 538 C C . PRO A 1 78 ? -14.011 -0.314 12.546 1.00 80.12 78 PRO A C 1
ATOM 540 O O . PRO A 1 78 ? -13.273 0.614 12.216 1.00 80.12 78 PRO A O 1
ATOM 543 N N . ALA A 1 79 ? -13.567 -1.392 13.195 1.00 88.69 79 ALA A N 1
ATOM 544 C CA . ALA A 1 79 ? -12.155 -1.599 13.490 1.00 88.69 79 ALA A CA 1
ATOM 545 C C . ALA A 1 79 ? -11.316 -1.644 12.201 1.00 88.69 79 ALA A C 1
ATOM 547 O O . ALA A 1 79 ? -11.745 -2.206 11.191 1.00 88.69 79 ALA A O 1
ATOM 548 N N . ALA A 1 80 ? -10.100 -1.095 12.261 1.00 93.88 80 ALA A N 1
ATOM 549 C CA . ALA A 1 80 ? -9.167 -1.118 11.140 1.00 93.88 80 ALA A CA 1
ATOM 550 C C . ALA A 1 80 ? -8.864 -2.560 10.670 1.00 93.88 80 ALA A C 1
ATOM 552 O O . ALA A 1 80 ? -8.733 -3.466 11.508 1.00 93.88 80 ALA A O 1
ATOM 553 N N . PRO A 1 81 ? -8.675 -2.786 9.355 1.00 96.06 81 PRO A N 1
ATOM 554 C CA . PRO A 1 81 ? -8.267 -4.084 8.832 1.00 96.06 81 PRO A CA 1
ATOM 555 C C . PRO A 1 81 ? -6.998 -4.620 9.504 1.00 96.06 81 PRO A C 1
ATOM 557 O O . PRO A 1 81 ? -6.064 -3.882 9.813 1.00 96.06 81 PRO A O 1
ATOM 560 N N . THR A 1 82 ? -6.909 -5.941 9.688 1.00 96.25 82 THR A N 1
ATOM 561 C CA . THR A 1 82 ? -5.794 -6.568 10.426 1.00 96.25 82 THR A CA 1
ATOM 562 C C . THR A 1 82 ? -4.413 -6.252 9.837 1.00 96.25 82 THR A C 1
ATOM 564 O O . THR A 1 82 ? -3.442 -6.122 10.586 1.00 96.25 82 THR A O 1
ATOM 567 N N . TYR A 1 83 ? -4.306 -6.085 8.515 1.00 96.69 83 TYR A N 1
ATOM 568 C CA . TYR A 1 83 ? -3.033 -5.755 7.874 1.00 96.69 83 TYR A CA 1
ATOM 569 C C . TYR A 1 83 ? -2.512 -4.362 8.245 1.00 96.69 83 TYR A C 1
ATOM 571 O O . TYR A 1 83 ? -1.315 -4.135 8.087 1.00 96.69 83 TYR A O 1
ATOM 579 N N . CYS A 1 84 ? -3.357 -3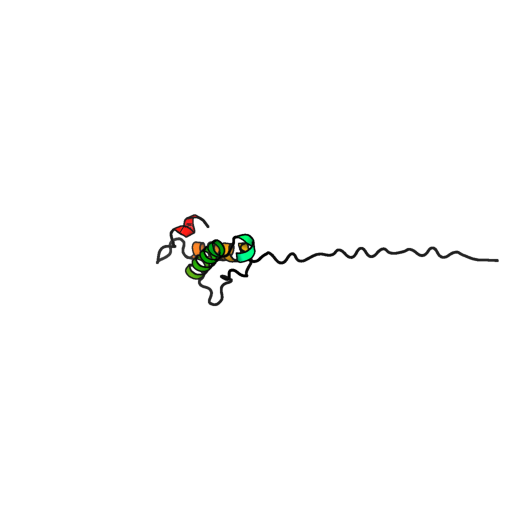.457 8.758 1.00 97.12 84 CYS A N 1
ATOM 580 C CA . CYS A 1 84 ? -2.937 -2.125 9.191 1.00 97.12 84 CYS A CA 1
ATOM 581 C C . CYS A 1 84 ? -1.883 -2.165 10.303 1.00 97.12 84 CYS A C 1
ATOM 583 O O . CYS A 1 84 ? -1.154 -1.202 10.471 1.00 97.12 84 CYS A O 1
ATOM 585 N N . ARG A 1 85 ? -1.722 -3.291 11.012 1.00 95.12 85 ARG A N 1
ATOM 586 C CA . ARG A 1 85 ? -0.633 -3.473 11.989 1.00 95.12 85 ARG A CA 1
ATOM 587 C C . ARG A 1 85 ? 0.772 -3.509 11.367 1.00 95.12 85 ARG A C 1
ATOM 589 O O . ARG A 1 85 ? 1.747 -3.456 12.106 1.00 95.12 85 ARG A O 1
ATOM 596 N N . ASN A 1 86 ? 0.874 -3.632 10.041 1.00 94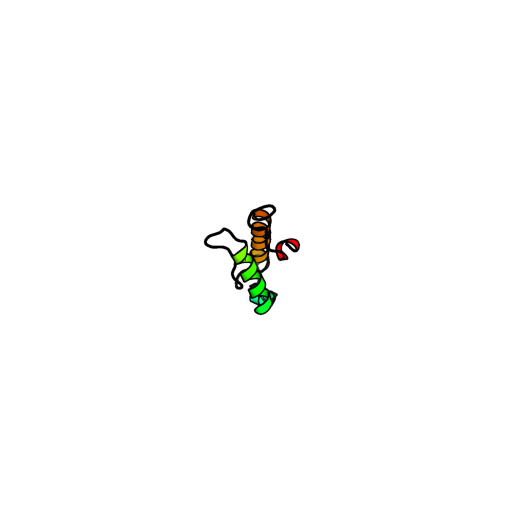.75 86 ASN A N 1
ATOM 597 C CA . ASN A 1 86 ? 2.141 -3.690 9.303 1.00 94.75 86 ASN A CA 1
ATOM 598 C C . ASN A 1 86 ? 2.491 -2.375 8.577 1.00 94.75 86 ASN A C 1
ATOM 600 O O . ASN A 1 86 ? 3.438 -2.364 7.788 1.00 94.75 86 ASN A O 1
ATOM 604 N N . TYR A 1 87 ? 1.710 -1.310 8.780 1.00 91.56 87 TYR A N 1
ATOM 605 C CA . TYR A 1 87 ? 1.850 -0.015 8.108 1.00 91.56 87 TYR A CA 1
ATOM 606 C C . TYR A 1 87 ? 2.076 1.089 9.136 1.00 91.56 87 TYR A C 1
ATOM 608 O O . TYR A 1 87 ? 2.982 1.917 8.875 1.00 91.56 87 TYR A O 1
#

Secondary structure (DSSP, 8-state):
---------------------PPPBHHHHH-HHHHHHHHHHHHHH---SS-S--TTSBHHHHHHHHHHHHHHHTT-SSPPPGGGGG-

Radius of gyration: 25.29 Å; Cα contacts (8 Å, |Δi|>4): 80; chains: 1; bounding box: 68×58×52 Å